Protein AF-A0A8S2W0I1-F1 (afdb_monomer_lite)

Structure (mmCIF, N/CA/C/O backbone):
data_AF-A0A8S2W0I1-F1
#
_entry.id   AF-A0A8S2W0I1-F1
#
loop_
_atom_site.group_PDB
_atom_site.id
_atom_site.type_symbol
_atom_site.label_atom_id
_atom_site.label_alt_id
_atom_site.label_comp_id
_atom_site.label_asym_id
_atom_site.label_entity_id
_atom_site.label_seq_id
_atom_site.pdbx_PDB_ins_code
_atom_site.Cartn_x
_atom_site.Cartn_y
_atom_site.Cartn_z
_atom_site.occupancy
_atom_site.B_iso_or_equiv
_atom_site.auth_seq_id
_atom_si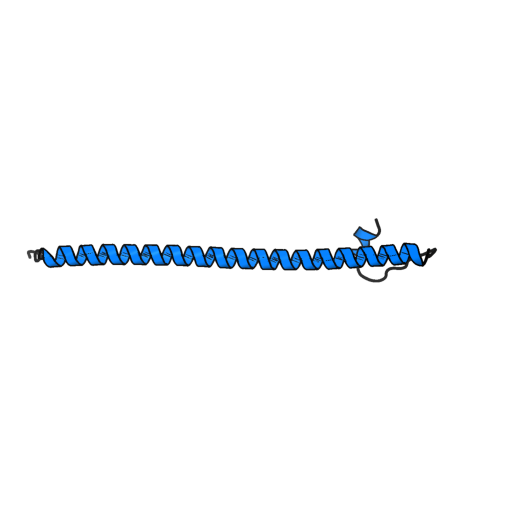te.auth_comp_id
_atom_site.auth_asym_id
_atom_site.auth_atom_id
_atom_site.pdbx_PDB_model_num
ATOM 1 N N . MET A 1 1 ? -14.596 4.103 57.685 1.00 47.94 1 MET A N 1
ATOM 2 C CA . MET A 1 1 ? -15.498 4.418 56.555 1.00 47.94 1 MET A CA 1
ATOM 3 C C . MET A 1 1 ? -15.603 3.175 55.683 1.00 47.94 1 MET A C 1
ATOM 5 O O . MET A 1 1 ? -14.563 2.660 55.299 1.00 47.94 1 MET A O 1
ATOM 9 N N . LYS A 1 2 ? -16.808 2.634 55.456 1.00 52.31 2 LYS A N 1
ATOM 10 C CA . LYS A 1 2 ? -17.026 1.504 54.533 1.00 52.31 2 LYS A CA 1
ATOM 11 C C . LYS A 1 2 ? -17.288 2.067 53.134 1.00 52.31 2 LYS A C 1
ATOM 13 O O . LYS A 1 2 ? -18.132 2.948 53.001 1.00 52.31 2 LYS A O 1
ATOM 18 N N . LEU A 1 3 ? -16.547 1.594 52.132 1.00 59.22 3 LEU A N 1
ATOM 19 C CA . LEU A 1 3 ? -16.810 1.904 50.724 1.00 59.22 3 LEU A CA 1
ATOM 20 C C . LEU A 1 3 ? -18.177 1.324 50.316 1.00 59.22 3 LEU A C 1
ATOM 22 O O . LEU A 1 3 ? -18.502 0.220 50.759 1.00 59.22 3 LEU A O 1
ATOM 26 N N . PRO A 1 4 ? -18.975 2.039 49.504 1.00 68.31 4 PRO A N 1
ATOM 27 C CA . PRO A 1 4 ? -20.238 1.513 49.006 1.00 68.31 4 PRO A CA 1
ATOM 28 C C . PRO A 1 4 ? -19.981 0.309 48.091 1.00 68.31 4 PRO A C 1
ATOM 30 O O . PRO A 1 4 ? -19.134 0.356 47.198 1.00 68.31 4 PRO A O 1
ATOM 33 N N . GLU A 1 5 ? -20.708 -0.784 48.322 1.00 71.75 5 GLU A N 1
ATOM 34 C CA . GLU A 1 5 ? -20.687 -1.946 47.437 1.00 71.75 5 GLU A CA 1
ATOM 35 C C . GLU A 1 5 ? -21.383 -1.587 46.1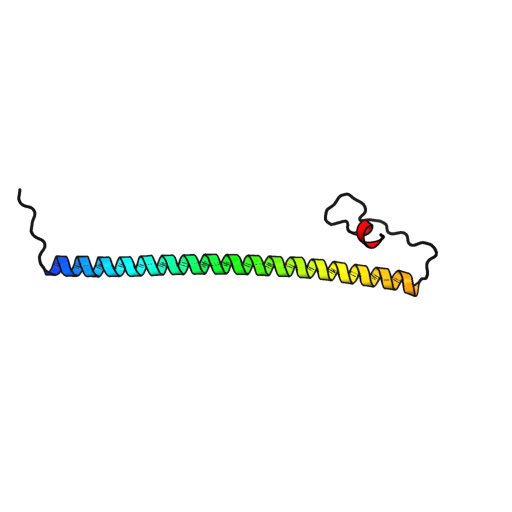20 1.00 71.75 5 GLU A C 1
ATOM 37 O O . GLU A 1 5 ? -22.570 -1.268 46.099 1.00 71.75 5 GLU A O 1
ATOM 42 N N . LEU A 1 6 ? -20.630 -1.634 45.015 1.00 69.38 6 LEU A N 1
ATOM 43 C CA . LEU A 1 6 ? -21.169 -1.477 43.662 1.00 69.38 6 LEU A CA 1
ATOM 44 C C . LEU A 1 6 ? -22.299 -2.479 43.437 1.00 69.38 6 LEU A C 1
ATOM 46 O O . LEU A 1 6 ? -22.091 -3.692 43.600 1.00 69.38 6 LEU A O 1
ATOM 50 N N . THR A 1 7 ? -23.464 -1.972 43.030 1.00 82.25 7 THR A N 1
ATOM 51 C CA . THR A 1 7 ? -24.614 -2.822 42.734 1.00 82.25 7 THR A CA 1
ATOM 52 C C . THR A 1 7 ? -24.282 -3.752 41.566 1.00 82.25 7 THR A C 1
ATOM 54 O O . THR A 1 7 ? -23.439 -3.455 40.717 1.00 82.25 7 THR A O 1
ATOM 57 N N . GLN A 1 8 ? -24.934 -4.914 41.502 1.00 79.69 8 GLN A N 1
ATOM 58 C CA . GLN A 1 8 ? -24.687 -5.904 40.446 1.00 79.69 8 GLN A CA 1
ATOM 59 C C . GLN A 1 8 ? -24.831 -5.309 39.031 1.00 79.69 8 GLN A C 1
ATOM 61 O O . GLN A 1 8 ? -24.098 -5.702 38.125 1.00 79.69 8 GLN A O 1
ATOM 66 N N . LYS A 1 9 ? -25.720 -4.322 38.850 1.00 79.38 9 LYS A N 1
ATOM 67 C CA . LYS A 1 9 ? -25.892 -3.592 37.585 1.00 79.38 9 LYS A CA 1
ATOM 68 C C . LYS A 1 9 ? -24.677 -2.735 37.231 1.00 79.38 9 LYS A C 1
ATOM 70 O O . LYS A 1 9 ? -24.241 -2.780 36.085 1.00 79.38 9 LYS A O 1
ATOM 75 N N . ASP A 1 10 ? -24.094 -2.034 38.201 1.00 81.00 10 ASP A N 1
ATOM 76 C CA . ASP A 1 10 ? -22.902 -1.206 37.975 1.00 81.00 10 ASP A CA 1
ATOM 77 C C . ASP A 1 10 ? -21.692 -2.060 37.576 1.00 81.00 10 ASP A C 1
ATOM 79 O O . ASP A 1 10 ? -20.894 -1.665 36.726 1.00 81.00 10 ASP A O 1
ATOM 83 N N . ARG A 1 11 ? -21.584 -3.274 38.135 1.00 80.88 11 ARG A N 1
ATOM 84 C CA . ARG A 1 11 ? -20.534 -4.236 37.760 1.00 80.88 11 ARG A CA 1
ATOM 85 C C . ARG A 1 11 ? -20.687 -4.722 36.321 1.00 80.88 11 ARG A C 1
ATOM 87 O O . ARG A 1 11 ? -19.701 -4.753 35.593 1.00 80.88 11 ARG A O 1
ATOM 94 N N . ILE A 1 12 ? -21.906 -5.072 35.905 1.00 86.56 12 ILE A N 1
ATOM 95 C CA . ILE A 1 12 ? -22.185 -5.521 34.531 1.00 86.56 12 ILE A CA 1
ATOM 96 C C . ILE A 1 12 ? -21.919 -4.388 33.539 1.00 86.56 12 ILE A C 1
ATOM 98 O O . ILE A 1 12 ? -21.250 -4.608 32.532 1.00 86.56 12 ILE A O 1
ATOM 102 N N . PHE A 1 13 ? -22.383 -3.175 33.849 1.00 88.88 13 PHE A N 1
ATOM 103 C CA . PHE A 1 13 ? -22.153 -2.008 33.004 1.00 88.88 13 PHE A CA 1
ATOM 104 C C . PHE A 1 13 ? -20.656 -1.709 32.863 1.00 88.88 13 PHE A C 1
ATOM 106 O O . PHE A 1 13 ? -20.153 -1.599 31.751 1.00 88.88 13 PHE A O 1
ATOM 113 N N . SER A 1 14 ? -19.911 -1.676 33.973 1.00 85.44 14 SER A N 1
ATOM 11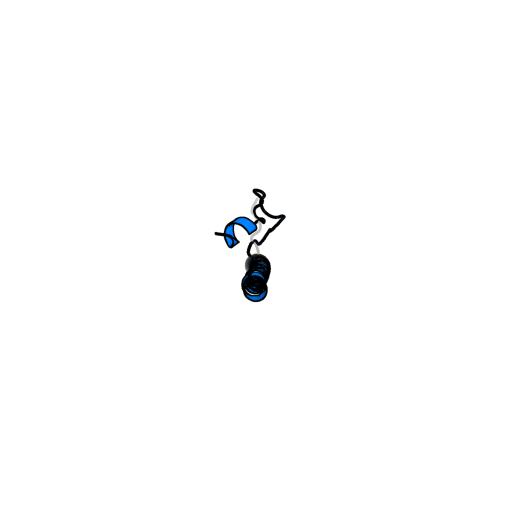4 C CA . SER A 1 14 ? -18.457 -1.477 33.949 1.00 85.44 14 SER A CA 1
ATOM 115 C C . SER A 1 14 ? -17.732 -2.543 33.117 1.00 85.44 14 SER A C 1
ATOM 117 O O . SER A 1 14 ? -16.823 -2.213 32.353 1.00 85.44 14 SER A O 1
ATOM 119 N N . GLN A 1 15 ? -18.159 -3.804 33.213 1.00 87.31 15 GLN A N 1
ATOM 120 C CA . GLN A 1 15 ? -17.573 -4.902 32.450 1.00 87.31 15 GLN A CA 1
ATOM 121 C C . GLN A 1 15 ? -17.865 -4.771 30.947 1.00 87.31 15 GLN A C 1
ATOM 123 O O . GLN A 1 15 ? -16.951 -4.911 30.136 1.00 87.31 15 GLN A O 1
ATOM 128 N N . GLN A 1 16 ? -19.103 -4.436 30.570 1.00 88.88 16 GLN A N 1
ATOM 129 C CA . GLN A 1 16 ? -19.486 -4.203 29.174 1.00 88.88 16 GLN A CA 1
ATOM 130 C C . GLN A 1 16 ? -18.695 -3.042 28.563 1.00 88.88 16 GLN A C 1
ATOM 132 O O . GLN A 1 16 ? -18.050 -3.224 27.530 1.00 88.88 16 GLN A O 1
ATOM 137 N N . THR A 1 17 ? -18.638 -1.896 29.241 1.00 88.88 17 THR A N 1
ATOM 138 C CA . THR A 1 17 ? -17.894 -0.722 28.763 1.00 88.88 17 THR A CA 1
ATOM 139 C C . THR A 1 17 ? -16.396 -1.010 28.644 1.00 88.88 17 THR A C 1
ATOM 141 O O . THR A 1 17 ? -15.763 -0.595 27.674 1.00 88.88 17 THR A O 1
ATOM 144 N N . GLY A 1 18 ? -15.825 -1.784 29.574 1.00 92.44 18 GLY A N 1
ATOM 145 C CA . GLY A 1 18 ? -14.433 -2.234 29.490 1.00 92.44 18 GLY A CA 1
ATOM 146 C C . GLY A 1 18 ? -14.167 -3.096 28.254 1.00 92.44 18 GLY A C 1
ATOM 147 O O . GLY A 1 18 ? -13.197 -2.861 27.533 1.00 92.44 18 GLY A O 1
ATOM 148 N N . THR A 1 19 ? -15.055 -4.050 27.956 1.00 92.06 19 THR A N 1
ATOM 149 C CA . THR A 1 19 ? -14.924 -4.893 26.753 1.00 92.06 19 THR A CA 1
ATOM 150 C C . THR A 1 19 ? -15.108 -4.108 25.454 1.00 92.06 19 THR A C 1
ATOM 152 O O . THR A 1 19 ? -14.448 -4.396 24.458 1.00 92.06 19 THR A O 1
ATOM 155 N N . GLU A 1 20 ? -15.986 -3.106 25.439 1.00 94.38 20 GLU A N 1
ATOM 156 C CA . GLU A 1 20 ? -16.211 -2.248 24.275 1.00 94.38 20 GLU A CA 1
ATOM 157 C C . GLU A 1 20 ? -15.014 -1.336 24.002 1.00 94.38 20 GLU A C 1
ATOM 159 O O . GLU A 1 20 ? -14.544 -1.268 22.868 1.00 94.38 20 GLU A O 1
ATOM 164 N N . LEU A 1 21 ? -14.437 -0.740 25.049 1.00 95.12 21 LEU A N 1
ATOM 165 C CA . LEU A 1 21 ? -13.213 0.050 24.937 1.00 95.12 21 LEU A CA 1
ATOM 166 C C . LEU A 1 21 ? -12.039 -0.799 24.433 1.00 95.12 21 LEU A C 1
ATOM 168 O O . LEU A 1 21 ? -11.263 -0.357 23.590 1.00 95.12 21 LEU A O 1
ATOM 172 N N . GLN A 1 22 ? -11.923 -2.042 24.906 1.00 95.44 22 GLN A N 1
ATOM 173 C CA . GLN A 1 22 ? -10.870 -2.953 24.463 1.00 95.44 22 GLN A CA 1
ATOM 174 C C . GLN A 1 22 ? -11.032 -3.342 22.985 1.00 95.44 22 GLN A C 1
ATOM 176 O O . GLN A 1 22 ? -10.044 -3.377 22.251 1.00 95.44 22 GLN A O 1
ATOM 181 N N . ARG A 1 23 ? -12.273 -3.573 22.529 1.00 96.25 23 ARG A N 1
ATOM 182 C CA . ARG A 1 23 ? -12.587 -3.789 21.105 1.00 96.25 23 ARG A CA 1
ATOM 183 C C . ARG A 1 23 ? -12.241 -2.563 20.263 1.00 96.25 23 ARG A C 1
ATOM 185 O O . ARG A 1 23 ? -11.605 -2.713 19.225 1.00 96.25 23 ARG A O 1
ATOM 192 N N . HIS A 1 24 ? -12.597 -1.368 20.729 1.00 96.50 24 HIS A N 1
ATOM 193 C CA . HIS A 1 24 ? -12.280 -0.121 20.038 1.00 96.50 24 HIS A CA 1
ATOM 194 C C . HIS A 1 24 ? -10.766 0.097 19.919 1.00 96.50 24 HIS A C 1
ATOM 196 O O . HIS A 1 24 ? -10.266 0.340 18.828 1.00 96.50 24 HIS A O 1
ATOM 202 N N . ASN A 1 25 ? -10.016 -0.068 21.012 1.00 96.50 25 ASN A N 1
ATOM 203 C CA . ASN A 1 25 ? -8.558 0.087 21.000 1.00 96.50 25 ASN A CA 1
ATOM 204 C C . ASN A 1 25 ? -7.878 -0.911 20.061 1.00 96.50 25 ASN A C 1
ATOM 206 O O . ASN A 1 25 ? -6.917 -0.564 19.377 1.00 96.50 25 ASN A O 1
ATOM 210 N N . ARG A 1 26 ? -8.386 -2.146 20.002 1.00 96.69 26 ARG A N 1
ATOM 211 C CA . ARG A 1 26 ? -7.898 -3.142 19.050 1.00 96.69 26 ARG A CA 1
ATOM 212 C C . ARG A 1 26 ? -8.175 -2.715 17.609 1.00 96.69 26 ARG A C 1
ATOM 214 O O . ARG A 1 26 ? -7.257 -2.737 16.800 1.00 96.69 26 ARG A O 1
ATOM 221 N N . SER A 1 27 ? -9.400 -2.281 17.319 1.00 96.88 27 SER A N 1
ATOM 222 C CA . SER A 1 27 ? -9.774 -1.783 15.993 1.00 96.88 27 SER A CA 1
ATOM 223 C C . SER A 1 27 ? -8.926 -0.581 15.568 1.00 96.88 27 SER A C 1
ATOM 225 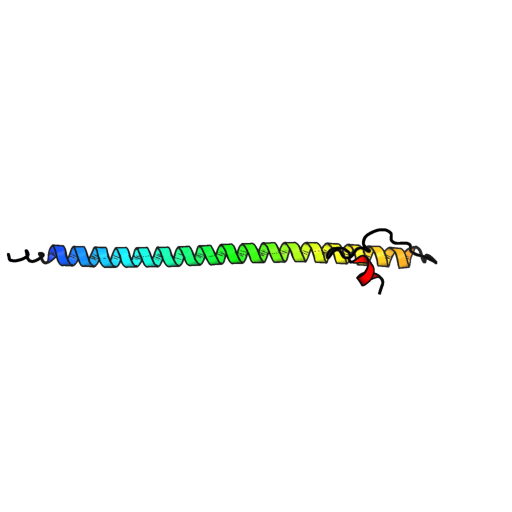O O . SER A 1 27 ? -8.527 -0.500 14.412 1.00 96.88 27 SER A O 1
ATOM 227 N N . ASP A 1 28 ? -8.629 0.339 16.487 1.00 97.81 28 ASP A N 1
ATOM 228 C CA . ASP A 1 28 ? -7.789 1.510 16.216 1.00 97.81 28 ASP A CA 1
ATOM 229 C C . ASP A 1 28 ? -6.331 1.111 15.938 1.00 97.81 28 ASP A C 1
ATOM 231 O O . ASP A 1 28 ? -5.699 1.627 15.018 1.00 97.81 28 ASP A O 1
ATOM 235 N N . SER A 1 29 ? -5.802 0.135 16.684 1.00 97.75 29 SER A N 1
ATOM 236 C CA . SER A 1 29 ? -4.467 -0.416 16.436 1.00 97.75 29 SER A CA 1
ATOM 237 C C . SER A 1 29 ? -4.375 -1.121 15.081 1.00 97.75 29 SER A C 1
ATOM 239 O O . SER A 1 29 ? -3.387 -0.947 14.372 1.00 97.75 29 SER A O 1
ATOM 241 N N . GLU A 1 30 ? -5.390 -1.907 14.717 1.00 97.38 30 GLU A N 1
ATOM 242 C CA . GLU A 1 30 ? -5.458 -2.595 13.423 1.00 97.38 30 GLU A CA 1
ATOM 243 C C . GLU A 1 30 ? -5.542 -1.580 12.270 1.00 97.38 30 GLU A C 1
ATOM 245 O O . GLU A 1 30 ? -4.823 -1.711 11.278 1.00 97.38 30 GLU A O 1
ATOM 250 N N . LEU A 1 31 ? -6.336 -0.515 12.424 1.00 97.75 31 LEU A N 1
ATOM 251 C CA . LEU A 1 31 ? -6.446 0.553 11.429 1.00 97.75 31 LEU A CA 1
ATOM 252 C C . LEU A 1 31 ? -5.125 1.314 11.243 1.00 97.75 31 LEU A C 1
ATOM 254 O O . LEU A 1 31 ? -4.716 1.577 10.112 1.00 97.75 31 LEU A O 1
ATOM 258 N N . LYS A 1 32 ? -4.427 1.639 12.338 1.00 97.56 32 LYS A N 1
ATOM 259 C CA . LYS A 1 32 ? -3.098 2.273 12.284 1.00 97.56 32 LYS A CA 1
ATOM 260 C C . LYS A 1 32 ? -2.090 1.400 11.548 1.00 97.56 32 LYS A C 1
ATOM 262 O O . LYS A 1 32 ? -1.392 1.891 10.666 1.00 97.56 32 LYS A O 1
ATOM 267 N N . GLN A 1 33 ? -2.073 0.104 11.847 1.00 97.69 33 GLN A N 1
ATOM 268 C CA . GLN A 1 33 ? -1.198 -0.841 11.162 1.00 97.69 33 GLN A CA 1
ATOM 269 C C . GLN A 1 33 ? -1.502 -0.907 9.657 1.00 97.69 33 GLN A C 1
ATOM 271 O O . GLN A 1 33 ? -0.585 -0.886 8.838 1.00 97.69 33 GLN A O 1
ATOM 276 N N . GLN A 1 34 ? -2.781 -0.943 9.271 1.00 97.19 34 GLN A N 1
ATOM 277 C CA . GLN A 1 34 ? -3.172 -0.900 7.858 1.00 97.19 34 GLN A CA 1
ATOM 278 C C . GLN A 1 34 ? -2.714 0.391 7.171 1.00 97.19 34 GLN A C 1
ATOM 280 O O . GLN A 1 34 ? -2.242 0.348 6.034 1.00 97.19 34 GLN A O 1
ATOM 285 N N . HIS A 1 35 ? -2.813 1.529 7.859 1.00 97.62 35 HIS A N 1
ATOM 286 C CA . HIS A 1 35 ? -2.350 2.810 7.338 1.00 97.62 35 HIS A CA 1
ATOM 287 C C . HIS A 1 35 ? -0.831 2.825 7.099 1.00 97.62 35 HIS A C 1
ATOM 289 O O . HIS A 1 35 ? -0.381 3.253 6.037 1.00 97.62 35 HIS A O 1
ATOM 295 N N . GLU A 1 36 ? -0.039 2.299 8.036 1.00 96.56 36 GLU A N 1
ATOM 296 C CA . GLU A 1 36 ? 1.419 2.178 7.888 1.00 96.56 36 GLU A CA 1
ATOM 297 C C . GLU A 1 36 ? 1.816 1.271 6.712 1.00 96.56 36 GLU A C 1
ATOM 299 O O . GLU A 1 36 ? 2.714 1.609 5.933 1.00 96.56 36 GLU A O 1
ATOM 304 N N . ILE A 1 37 ? 1.121 0.141 6.538 1.00 97.62 37 ILE A N 1
ATOM 305 C CA . ILE A 1 37 ? 1.340 -0.776 5.408 1.00 97.62 37 ILE A CA 1
ATOM 306 C C . ILE A 1 37 ? 1.040 -0.083 4.074 1.00 97.62 37 ILE A C 1
ATOM 308 O O . ILE A 1 37 ? 1.815 -0.214 3.122 1.00 97.62 37 ILE A O 1
ATOM 312 N N . LEU A 1 38 ? -0.060 0.669 3.996 1.00 97.81 38 LEU A N 1
ATOM 313 C CA . LEU A 1 38 ? -0.435 1.402 2.790 1.00 97.81 38 LEU A CA 1
ATOM 314 C C . LEU A 1 38 ? 0.623 2.447 2.418 1.00 97.81 38 LEU A C 1
ATOM 316 O O . LEU A 1 38 ? 1.054 2.493 1.268 1.00 97.81 38 LEU A O 1
ATOM 320 N N . LEU A 1 39 ? 1.079 3.246 3.389 1.00 97.50 39 LEU A N 1
ATOM 321 C CA . LEU A 1 39 ? 2.136 4.237 3.165 1.00 97.50 39 LEU A CA 1
ATOM 322 C C . LEU A 1 39 ? 3.435 3.583 2.683 1.00 97.50 39 LEU A C 1
ATOM 324 O O . LEU A 1 39 ? 4.061 4.072 1.745 1.00 97.50 39 LEU A O 1
ATOM 328 N N . SER A 1 40 ? 3.814 2.455 3.287 1.00 95.19 40 SER A N 1
ATOM 329 C CA . SER A 1 40 ? 5.014 1.706 2.896 1.00 95.19 40 SER A CA 1
ATOM 330 C C . SER A 1 40 ? 4.909 1.177 1.464 1.00 95.19 40 SER A C 1
ATOM 332 O O . SER A 1 40 ? 5.869 1.248 0.701 1.00 95.19 40 SER A O 1
ATOM 334 N N . THR A 1 41 ? 3.728 0.689 1.081 1.00 95.75 41 THR A N 1
ATOM 335 C CA . THR A 1 41 ? 3.460 0.176 -0.269 1.00 95.75 41 THR A CA 1
ATOM 336 C C . THR A 1 41 ? 3.525 1.296 -1.302 1.00 95.75 41 THR A C 1
ATOM 338 O O . THR A 1 41 ? 4.205 1.152 -2.313 1.00 95.75 41 THR A O 1
ATOM 341 N N . LEU A 1 42 ? 2.901 2.444 -1.020 1.00 95.12 42 LEU A N 1
ATOM 342 C CA . LEU A 1 42 ? 2.932 3.606 -1.909 1.00 95.12 42 LEU A CA 1
ATOM 343 C C . LEU A 1 42 ? 4.363 4.128 -2.122 1.00 95.12 42 LEU A C 1
ATOM 345 O O . LEU A 1 42 ? 4.737 4.495 -3.235 1.00 95.12 42 LEU A O 1
ATOM 349 N N . LEU A 1 43 ? 5.180 4.140 -1.062 1.00 94.62 43 LEU A N 1
ATOM 350 C CA . LEU A 1 43 ? 6.592 4.518 -1.153 1.00 94.62 43 LEU A CA 1
ATOM 351 C C . LEU A 1 43 ? 7.386 3.545 -2.031 1.00 94.62 43 LEU A C 1
ATOM 353 O O . LEU A 1 43 ? 8.178 3.987 -2.864 1.00 94.62 43 LEU A O 1
ATOM 357 N N . LEU A 1 44 ? 7.160 2.239 -1.879 1.00 93.75 44 LEU A N 1
ATOM 358 C CA . LEU A 1 44 ? 7.799 1.223 -2.718 1.00 93.75 44 LEU A CA 1
ATOM 359 C C . LEU A 1 44 ? 7.383 1.359 -4.187 1.00 93.75 44 LEU A C 1
ATOM 361 O O . LEU A 1 44 ? 8.244 1.319 -5.063 1.00 93.75 44 LEU A O 1
ATOM 365 N N . GLU A 1 45 ? 6.098 1.579 -4.472 1.00 90.12 45 GLU A N 1
ATOM 366 C CA . GLU A 1 45 ? 5.617 1.823 -5.837 1.00 90.12 45 GLU A CA 1
ATOM 367 C C . GLU A 1 45 ? 6.262 3.072 -6.446 1.00 90.12 45 GLU A C 1
ATOM 369 O O . GLU A 1 45 ? 6.761 3.026 -7.569 1.00 90.12 45 GLU A O 1
ATOM 374 N N . GLN A 1 46 ? 6.342 4.174 -5.697 1.00 88.44 46 GLN A N 1
ATOM 375 C CA . GLN A 1 46 ? 7.003 5.388 -6.174 1.00 88.44 46 GLN A CA 1
ATOM 376 C C . GLN A 1 46 ? 8.490 5.149 -6.486 1.00 88.44 46 GLN A C 1
ATOM 378 O O . GLN A 1 46 ? 8.983 5.618 -7.515 1.00 88.44 46 GLN A O 1
ATOM 383 N N . GLN A 1 47 ? 9.198 4.403 -5.635 1.00 84.44 47 GLN A N 1
ATOM 384 C CA . GLN A 1 47 ? 10.600 4.050 -5.868 1.00 84.44 47 GLN A CA 1
ATOM 385 C C . GLN A 1 47 ? 10.769 3.182 -7.116 1.00 84.44 47 GLN A C 1
ATOM 387 O O . GLN A 1 47 ? 11.627 3.480 -7.944 1.00 84.44 47 GLN A O 1
ATOM 392 N N . LEU A 1 48 ? 9.926 2.160 -7.291 1.00 81.00 48 LEU A N 1
ATOM 393 C CA . LEU A 1 48 ? 9.947 1.291 -8.471 1.00 81.00 48 LEU A CA 1
ATOM 394 C C . LEU A 1 48 ? 9.644 2.057 -9.762 1.00 81.00 48 LEU A C 1
ATOM 396 O O . LEU A 1 48 ? 10.264 1.810 -10.794 1.00 81.00 48 LEU A O 1
ATOM 400 N N . HIS A 1 49 ? 8.713 3.008 -9.719 1.00 77.00 49 HIS A N 1
ATOM 401 C CA . HIS A 1 49 ? 8.423 3.855 -10.871 1.00 77.00 49 HIS A CA 1
ATOM 402 C C . HIS A 1 49 ? 9.603 4.776 -11.203 1.00 77.00 49 HIS A C 1
ATOM 404 O O . HIS A 1 49 ? 9.942 4.916 -12.376 1.00 77.00 49 HIS A O 1
ATOM 410 N N . SER A 1 50 ? 10.268 5.354 -10.196 1.00 73.06 50 SER A N 1
ATOM 411 C CA . SER A 1 50 ? 11.460 6.183 -10.411 1.00 73.06 50 SER A CA 1
ATOM 412 C C . SER A 1 50 ? 12.594 5.380 -11.053 1.00 73.06 50 SER A C 1
ATOM 414 O O . SER A 1 50 ? 13.130 5.792 -12.082 1.00 73.06 50 SER A O 1
ATOM 416 N N . THR A 1 51 ? 12.915 4.200 -10.514 1.00 71.12 51 THR A N 1
ATOM 417 C CA . THR A 1 51 ? 13.981 3.348 -11.065 1.00 71.12 51 THR A CA 1
ATOM 418 C C . THR A 1 51 ? 13.636 2.834 -12.459 1.00 71.12 51 THR A C 1
ATOM 420 O O . THR A 1 51 ? 14.496 2.818 -13.336 1.00 71.12 51 THR A O 1
ATOM 423 N N . SER A 1 52 ? 12.368 2.497 -12.711 1.00 70.75 52 SER A N 1
ATOM 424 C CA . SER A 1 52 ? 11.896 2.109 -14.042 1.00 70.75 52 SER A CA 1
ATOM 425 C C . SER A 1 52 ? 12.057 3.240 -15.063 1.00 70.75 52 SER A C 1
ATOM 427 O O . SER A 1 52 ? 12.505 2.992 -16.185 1.00 70.75 52 SER A O 1
ATOM 429 N N . THR A 1 53 ? 11.755 4.489 -14.687 1.00 65.19 53 THR A N 1
ATOM 430 C CA . THR A 1 53 ? 11.961 5.637 -15.584 1.00 65.19 53 THR A CA 1
ATOM 431 C C . THR A 1 53 ? 13.435 5.916 -15.868 1.00 65.19 53 THR A C 1
ATOM 433 O O . THR A 1 53 ? 13.769 6.295 -16.993 1.00 65.19 53 THR A O 1
ATOM 436 N N . ASP A 1 54 ? 14.320 5.688 -14.899 1.00 69.69 54 ASP A N 1
ATOM 437 C CA . ASP A 1 54 ? 15.760 5.881 -15.076 1.00 69.69 54 ASP A CA 1
ATOM 438 C C . ASP A 1 54 ? 16.385 4.766 -15.926 1.00 69.69 54 ASP A C 1
ATOM 440 O O . ASP A 1 54 ? 17.156 5.052 -16.846 1.00 69.69 54 ASP A O 1
ATOM 444 N N . GLU A 1 55 ? 15.977 3.507 -15.727 1.00 68.44 55 GLU A N 1
ATOM 445 C CA . GLU A 1 55 ? 16.365 2.407 -16.616 1.00 68.44 55 GLU A CA 1
ATOM 446 C C . GLU A 1 55 ? 15.876 2.626 -18.050 1.00 68.44 55 GLU A C 1
ATOM 448 O O . GLU A 1 55 ? 16.610 2.364 -19.004 1.00 68.44 55 GLU A O 1
ATOM 453 N N . HIS A 1 56 ? 14.64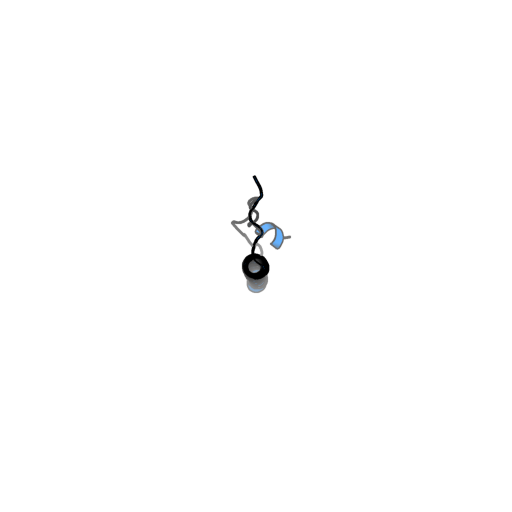8 3.117 -18.228 1.00 66.69 56 HIS A N 1
ATOM 454 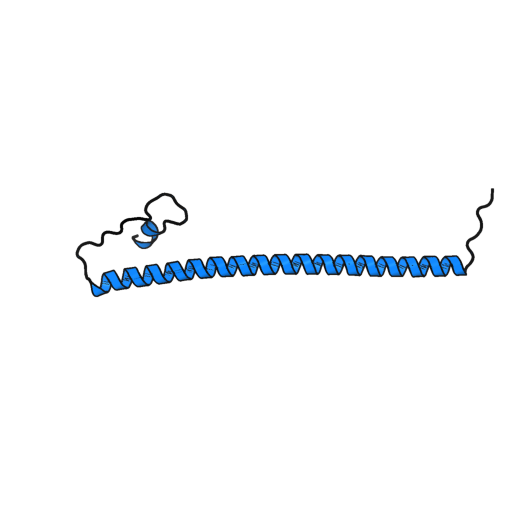C CA . HIS A 1 56 ? 14.113 3.382 -19.559 1.00 66.69 56 HIS A CA 1
ATOM 455 C C . HIS A 1 56 ? 14.916 4.469 -20.285 1.00 66.69 56 HIS A C 1
ATOM 457 O O . HIS A 1 56 ? 15.295 4.278 -21.440 1.00 66.69 56 HIS A O 1
ATOM 463 N N . LYS A 1 57 ? 15.253 5.572 -19.602 1.00 68.94 57 LYS A N 1
ATOM 464 C CA . LYS A 1 57 ? 16.127 6.620 -20.159 1.00 68.94 57 LYS A CA 1
ATOM 465 C C . LYS A 1 57 ? 17.504 6.076 -20.534 1.00 68.94 57 LYS A C 1
ATOM 467 O O . LYS A 1 57 ? 18.010 6.408 -21.604 1.00 68.94 57 LYS A O 1
ATOM 472 N N . ARG A 1 58 ? 18.092 5.220 -19.690 1.00 71.44 58 ARG A N 1
ATOM 473 C CA . ARG A 1 58 ? 19.382 4.579 -19.974 1.00 71.44 58 ARG A CA 1
ATOM 474 C C . ARG A 1 58 ? 19.321 3.737 -21.251 1.00 71.44 58 ARG A C 1
ATOM 476 O O . ARG A 1 58 ? 20.151 3.931 -22.133 1.00 71.44 58 ARG A O 1
ATOM 483 N N . ARG A 1 59 ? 18.301 2.883 -21.394 1.00 72.00 59 ARG A N 1
ATOM 484 C CA . ARG A 1 59 ? 18.120 2.036 -22.590 1.00 72.00 59 ARG A CA 1
ATOM 485 C C . ARG A 1 59 ? 17.932 2.858 -23.866 1.00 72.00 59 ARG A C 1
ATOM 487 O O . ARG A 1 59 ? 18.515 2.524 -24.890 1.00 72.00 59 ARG A O 1
ATOM 494 N N . VAL A 1 60 ? 17.165 3.950 -23.806 1.00 72.25 60 VAL A N 1
ATOM 495 C CA . VAL A 1 60 ? 16.975 4.855 -24.955 1.00 72.25 60 VAL A CA 1
ATOM 496 C C . VAL A 1 60 ? 18.292 5.532 -25.358 1.00 72.25 60 VAL A C 1
ATOM 498 O O . VAL A 1 60 ? 18.588 5.632 -26.550 1.00 72.25 60 VAL A O 1
ATOM 501 N N . ASN A 1 61 ? 19.110 5.960 -24.391 1.00 70.56 61 ASN A N 1
ATOM 502 C CA . ASN A 1 61 ? 20.428 6.535 -24.672 1.00 70.56 61 ASN A CA 1
ATOM 503 C C . ASN A 1 61 ? 21.389 5.506 -25.293 1.00 70.56 61 ASN A C 1
ATOM 505 O O . ASN A 1 61 ? 22.047 5.822 -26.282 1.00 70.56 61 ASN A O 1
ATOM 509 N N . GLU A 1 62 ? 21.442 4.282 -24.758 1.00 74.06 62 GLU A N 1
ATOM 510 C CA . GLU A 1 62 ? 22.267 3.188 -25.296 1.00 74.06 62 GLU A CA 1
ATOM 511 C C . GLU A 1 62 ? 21.862 2.834 -26.738 1.00 74.06 62 GLU A C 1
ATOM 513 O O . GLU A 1 62 ? 22.715 2.768 -27.622 1.00 74.06 62 GLU A O 1
ATOM 518 N N . GLU A 1 63 ? 20.561 2.700 -27.017 1.00 76.06 63 GLU A N 1
ATOM 519 C CA . GLU A 1 63 ? 20.058 2.429 -28.371 1.00 76.06 63 GLU A CA 1
ATOM 520 C C . GLU A 1 63 ? 20.395 3.569 -29.349 1.00 76.06 63 GLU A C 1
ATOM 522 O O . GLU A 1 63 ? 20.754 3.323 -30.502 1.00 76.06 63 GLU A O 1
ATOM 527 N N . THR A 1 64 ? 20.316 4.821 -28.890 1.00 74.12 64 THR A N 1
ATOM 528 C CA . THR A 1 64 ? 20.649 5.997 -29.709 1.00 74.12 64 THR A CA 1
ATOM 529 C C . THR A 1 64 ? 22.139 6.037 -30.056 1.00 74.12 64 THR A C 1
ATOM 531 O O . THR A 1 64 ? 22.494 6.316 -31.201 1.00 74.12 64 THR A O 1
ATOM 534 N N . LEU A 1 65 ? 23.017 5.723 -29.097 1.00 72.19 65 LEU A N 1
ATOM 535 C CA . LEU A 1 65 ? 24.462 5.659 -29.328 1.00 72.19 65 LEU A CA 1
ATOM 536 C C . LEU A 1 65 ? 24.839 4.521 -30.282 1.00 72.19 65 LEU A C 1
ATOM 538 O O . LEU A 1 65 ? 25.628 4.740 -31.199 1.00 72.19 65 LEU A O 1
ATOM 542 N N . LEU A 1 66 ? 24.239 3.338 -30.123 1.00 76.00 66 LEU A N 1
ATOM 543 C CA . LEU A 1 66 ? 24.471 2.206 -31.025 1.00 76.00 66 LEU A CA 1
ATOM 544 C C . LEU A 1 66 ? 24.034 2.522 -32.463 1.00 76.00 66 LEU A C 1
ATOM 546 O O . LEU A 1 66 ? 24.803 2.294 -33.395 1.00 76.00 66 LEU A O 1
ATOM 550 N N . LYS A 1 67 ? 22.858 3.138 -32.651 1.00 73.56 67 LYS A N 1
ATOM 551 C CA . LYS A 1 67 ? 22.398 3.581 -33.981 1.00 73.56 67 LYS A CA 1
ATOM 552 C C . LYS A 1 67 ? 23.349 4.591 -34.622 1.00 73.56 67 LYS A C 1
ATOM 554 O O . LYS A 1 67 ? 23.643 4.476 -35.807 1.00 73.56 67 LYS A O 1
ATOM 559 N N . LEU A 1 68 ? 23.870 5.551 -33.854 1.00 67.50 68 LEU A N 1
ATOM 560 C CA . LEU A 1 68 ? 24.861 6.513 -34.351 1.00 67.50 68 LEU A CA 1
ATOM 561 C C . LEU A 1 68 ? 26.166 5.828 -34.793 1.00 67.50 68 LEU A C 1
ATOM 563 O O . LEU A 1 68 ? 26.734 6.208 -35.820 1.00 67.50 68 LEU A O 1
ATOM 567 N N . CYS A 1 69 ? 26.632 4.817 -34.054 1.00 65.31 69 CYS A N 1
ATOM 568 C CA . CYS A 1 69 ? 27.800 4.017 -34.431 1.00 65.31 69 CYS A CA 1
ATOM 569 C C . CYS A 1 69 ? 27.574 3.241 -35.740 1.00 65.31 69 CYS A C 1
ATOM 571 O O . CYS A 1 69 ? 28.447 3.254 -36.614 1.00 65.31 69 CYS A O 1
ATOM 573 N N . ASP A 1 70 ? 26.404 2.615 -35.890 1.00 66.62 70 ASP A N 1
ATOM 574 C CA . ASP A 1 70 ? 26.071 1.770 -37.042 1.00 66.62 70 ASP A CA 1
ATOM 575 C C . ASP A 1 70 ? 25.779 2.581 -38.316 1.00 66.62 70 ASP A C 1
ATOM 577 O O . ASP A 1 70 ? 26.247 2.223 -39.400 1.00 66.62 70 ASP A O 1
ATOM 581 N N . GLU A 1 71 ? 25.042 3.693 -38.212 1.00 60.03 71 GLU A N 1
ATOM 582 C CA . GLU A 1 71 ? 24.617 4.484 -39.376 1.00 60.03 71 GLU A CA 1
ATOM 583 C C . GLU A 1 71 ? 25.724 5.387 -39.928 1.00 60.03 71 GLU A C 1
ATOM 585 O O . GLU A 1 71 ? 25.811 5.595 -41.140 1.00 60.03 71 GLU A O 1
ATOM 590 N N . ILE A 1 72 ? 26.587 5.930 -39.063 1.00 59.06 72 ILE A N 1
ATOM 591 C CA . ILE A 1 72 ? 27.547 6.963 -39.476 1.00 59.06 72 ILE A CA 1
ATOM 592 C C . ILE A 1 72 ? 28.935 6.365 -39.774 1.00 59.06 72 ILE A C 1
ATOM 594 O O . ILE A 1 72 ? 29.718 6.999 -40.484 1.00 59.06 72 ILE A O 1
ATOM 598 N N . ARG A 1 73 ? 29.258 5.149 -39.282 1.00 55.28 73 ARG A N 1
ATOM 599 C CA . ARG A 1 73 ? 30.639 4.603 -39.211 1.00 55.28 73 ARG A CA 1
ATOM 600 C C . ARG A 1 73 ? 31.690 5.713 -39.022 1.00 55.28 73 ARG A C 1
ATOM 602 O O . ARG A 1 73 ? 32.596 5.865 -39.851 1.00 55.28 73 ARG A O 1
ATOM 609 N N . PRO A 1 74 ? 31.531 6.574 -38.011 1.00 52.06 74 PRO A N 1
ATOM 610 C CA . PRO A 1 74 ? 32.415 7.708 -37.851 1.00 52.06 74 PRO A CA 1
ATOM 611 C C . PRO A 1 74 ? 33.799 7.189 -37.456 1.00 52.06 74 PRO A C 1
ATOM 613 O O . PRO A 1 74 ? 33.938 6.390 -36.536 1.00 52.06 74 PRO A O 1
ATOM 616 N N . ASN A 1 75 ? 34.846 7.686 -38.112 1.00 54.72 75 ASN A N 1
ATOM 617 C CA . ASN A 1 75 ? 36.225 7.398 -37.705 1.00 54.72 75 ASN A CA 1
ATOM 618 C C . ASN A 1 75 ? 36.550 7.970 -36.302 1.00 54.72 75 ASN A C 1
ATOM 620 O O . ASN A 1 75 ? 37.620 7.685 -35.767 1.00 54.72 75 ASN A O 1
ATOM 624 N N . LEU A 1 76 ? 35.655 8.793 -35.726 1.00 50.38 76 LEU A N 1
ATOM 625 C CA . LEU A 1 76 ? 35.750 9.379 -34.388 1.00 50.38 76 LEU A CA 1
ATOM 626 C C . LEU A 1 76 ? 34.371 9.868 -33.895 1.00 50.38 76 LEU A C 1
ATOM 628 O O . LEU A 1 76 ? 33.742 10.690 -34.561 1.00 50.38 76 LEU A O 1
ATOM 632 N N . ILE A 1 77 ? 33.932 9.421 -32.714 1.00 58.06 77 ILE A N 1
ATOM 633 C CA . ILE A 1 77 ? 32.762 9.965 -31.999 1.00 58.06 77 ILE A CA 1
ATOM 634 C C . ILE A 1 77 ? 33.270 10.833 -30.848 1.00 58.06 77 ILE A C 1
ATOM 636 O O . ILE A 1 77 ? 34.032 10.362 -30.008 1.00 58.06 77 ILE A O 1
ATOM 640 N N . LEU A 1 78 ? 32.853 12.101 -30.808 1.00 56.62 78 LEU A N 1
ATOM 641 C CA . LEU A 1 78 ? 33.167 13.029 -29.720 1.00 56.62 78 LEU A CA 1
ATOM 642 C C . LEU A 1 78 ? 31.903 13.269 -28.889 1.00 56.62 78 LEU A C 1
ATOM 644 O O . LEU A 1 78 ? 31.017 14.011 -29.305 1.00 56.62 78 LEU A O 1
ATOM 648 N N . ALA A 1 79 ? 31.824 12.638 -27.718 1.00 59.75 79 ALA A N 1
ATOM 649 C CA . ALA A 1 79 ? 30.802 12.935 -26.719 1.00 59.75 79 ALA A CA 1
ATOM 650 C C . ALA A 1 79 ? 31.289 14.082 -25.818 1.00 59.75 79 ALA A C 1
ATOM 652 O O . ALA A 1 79 ? 32.395 14.022 -25.281 1.00 59.75 79 ALA A O 1
ATOM 653 N N . THR A 1 80 ? 30.486 15.136 -25.648 1.00 56.66 80 THR A N 1
ATOM 654 C CA . THR A 1 80 ? 30.816 16.263 -24.759 1.00 56.66 80 THR A CA 1
ATOM 655 C C . THR A 1 80 ? 29.729 16.444 -23.704 1.00 56.66 80 THR A C 1
ATOM 657 O O . THR A 1 80 ? 28.575 16.681 -24.056 1.00 56.66 80 THR A O 1
ATOM 660 N N . GLY A 1 81 ? 30.110 16.377 -22.424 1.00 60.03 81 GLY A N 1
ATOM 661 C CA . GLY A 1 81 ? 29.200 16.423 -21.273 1.00 60.03 81 GLY A CA 1
ATOM 662 C C . GLY A 1 81 ? 29.021 15.049 -20.613 1.00 60.03 81 GLY A C 1
ATOM 663 O O . GLY A 1 81 ? 29.052 14.018 -21.280 1.00 60.03 81 GLY A O 1
ATOM 664 N N . GLY A 1 82 ? 28.864 15.034 -19.289 1.00 54.72 82 GLY A N 1
ATOM 665 C CA . GLY A 1 82 ? 28.633 13.806 -18.523 1.00 54.72 82 GLY A CA 1
ATOM 666 C C . GLY A 1 82 ? 29.887 13.024 -18.095 1.00 54.72 82 GLY A C 1
ATOM 667 O O . GLY A 1 82 ? 29.827 11.810 -17.948 1.00 54.72 82 GLY A O 1
ATOM 668 N N . THR A 1 83 ? 31.043 13.684 -17.952 1.00 51.28 83 THR A N 1
ATOM 669 C CA . THR A 1 83 ? 32.329 13.067 -17.541 1.00 51.28 83 THR A CA 1
ATOM 670 C C . THR A 1 83 ? 32.784 13.482 -16.134 1.00 51.28 83 THR A C 1
ATOM 672 O O . THR A 1 83 ? 33.958 13.357 -15.785 1.00 51.28 83 THR A O 1
ATOM 675 N N . THR A 1 84 ? 31.889 14.066 -15.347 1.00 49.78 84 THR A N 1
ATOM 676 C CA . THR A 1 84 ? 32.122 14.546 -13.979 1.00 49.78 84 THR A CA 1
ATOM 677 C C . THR A 1 84 ? 31.840 13.411 -12.989 1.00 49.78 84 THR A C 1
ATOM 679 O O . THR A 1 84 ? 31.163 12.447 -13.314 1.00 49.78 84 THR A O 1
ATOM 682 N N . ILE A 1 85 ? 32.299 13.519 -11.738 1.00 52.84 85 ILE A N 1
ATOM 683 C CA . ILE A 1 85 ? 32.112 12.501 -10.673 1.00 52.84 85 ILE A CA 1
ATOM 684 C C . ILE A 1 85 ? 30.644 12.464 -10.158 1.00 52.84 85 ILE A C 1
ATOM 686 O O . ILE A 1 85 ? 30.352 12.035 -9.045 1.00 52.84 85 ILE A O 1
ATOM 690 N N . SER A 1 86 ? 29.690 12.978 -10.938 1.00 46.06 86 SER A N 1
ATOM 691 C CA . SER A 1 86 ? 28.274 12.979 -10.580 1.00 46.06 86 SER A CA 1
ATOM 692 C C . SER A 1 86 ? 27.712 11.564 -10.699 1.00 46.06 86 SER A C 1
ATOM 694 O O . SER A 1 86 ? 27.938 10.894 -11.697 1.00 46.06 86 SER A O 1
ATOM 696 N N . LEU A 1 87 ? 26.907 11.124 -9.730 1.00 53.12 87 LEU A N 1
ATOM 697 C CA . LEU A 1 87 ? 26.206 9.826 -9.770 1.00 53.12 87 LEU A CA 1
ATOM 698 C C . LEU A 1 87 ? 25.210 9.688 -10.944 1.00 53.12 87 LEU A C 1
ATOM 700 O O . LEU A 1 87 ? 24.661 8.612 -11.149 1.00 53.12 87 LEU A O 1
ATOM 704 N N . TYR A 1 88 ? 24.975 10.764 -11.702 1.00 55.03 88 TYR A N 1
ATOM 705 C CA . TYR A 1 88 ? 24.148 10.790 -12.914 1.00 55.03 88 TYR A CA 1
ATOM 706 C C . TYR A 1 88 ? 24.970 10.810 -14.219 1.00 55.03 88 TYR A C 1
ATOM 708 O O . TYR A 1 88 ? 24.391 10.786 -15.305 1.00 55.03 88 TYR A O 1
ATOM 716 N N . ASP A 1 89 ? 26.303 10.853 -14.125 1.00 51.59 89 ASP A N 1
ATOM 717 C CA . ASP A 1 89 ? 27.220 10.866 -15.267 1.00 51.59 89 ASP A CA 1
ATOM 718 C C . ASP A 1 89 ? 27.595 9.426 -15.658 1.00 51.59 89 ASP A C 1
ATOM 720 O O . ASP A 1 89 ? 28.564 8.853 -15.169 1.00 51.59 89 ASP A O 1
ATOM 724 N N . ILE A 1 90 ? 26.800 8.834 -16.554 1.00 55.91 90 ILE A N 1
ATOM 725 C CA . ILE A 1 90 ? 26.961 7.450 -17.051 1.00 55.91 90 ILE A CA 1
ATOM 726 C C . ILE A 1 90 ? 27.788 7.347 -18.343 1.00 55.91 90 ILE A C 1
ATOM 728 O O . ILE A 1 90 ? 28.023 6.251 -18.852 1.00 55.91 90 ILE A O 1
ATOM 732 N N . THR A 1 91 ? 28.232 8.476 -18.904 1.00 55.62 91 THR A N 1
ATOM 733 C CA . THR A 1 91 ? 29.000 8.515 -20.160 1.00 55.62 91 THR A CA 1
ATOM 734 C C . THR A 1 91 ? 30.278 7.651 -20.130 1.00 55.62 91 THR A C 1
ATOM 736 O O . THR A 1 91 ? 30.568 7.023 -21.148 1.00 55.62 91 THR A O 1
ATOM 739 N N . PRO A 1 92 ? 31.031 7.534 -19.013 1.00 56.47 92 PRO A N 1
ATOM 740 C CA . PRO A 1 92 ? 32.198 6.647 -18.942 1.00 56.47 92 PRO A CA 1
ATOM 741 C C . PRO A 1 92 ? 31.846 5.150 -18.976 1.00 56.47 92 PRO A C 1
ATOM 743 O O . PRO A 1 92 ? 32.584 4.355 -19.553 1.00 56.47 92 PRO A O 1
ATOM 746 N N . GLU A 1 93 ? 30.720 4.755 -18.378 1.00 56.88 93 GLU A N 1
ATOM 747 C CA . GLU A 1 93 ? 30.322 3.345 -18.227 1.00 56.88 93 GLU A CA 1
ATOM 748 C C . GLU A 1 93 ? 29.793 2.737 -19.529 1.00 56.88 93 GLU A C 1
ATOM 750 O O . GLU A 1 93 ? 29.873 1.529 -19.719 1.00 56.88 93 GLU A O 1
ATOM 755 N N . VAL A 1 94 ? 29.276 3.570 -20.436 1.00 56.44 94 VAL A N 1
ATOM 756 C CA . VAL A 1 94 ? 28.742 3.140 -21.740 1.00 56.44 94 VAL A CA 1
ATOM 757 C C . VAL A 1 94 ? 29.833 3.072 -22.821 1.00 56.44 94 VAL A C 1
ATOM 759 O O . VAL A 1 94 ? 29.660 2.391 -23.826 1.00 56.44 94 VAL A O 1
ATOM 762 N N . ALA A 1 95 ? 30.963 3.762 -22.630 1.00 53.81 95 ALA A N 1
ATOM 763 C CA . ALA A 1 95 ? 32.076 3.807 -23.585 1.00 53.81 95 ALA A CA 1
ATOM 764 C C . ALA A 1 95 ? 33.177 2.749 -23.339 1.00 53.81 95 ALA A C 1
ATOM 766 O O . ALA A 1 95 ? 34.162 2.731 -24.080 1.00 53.81 95 ALA A O 1
ATOM 767 N N . SER A 1 96 ? 33.037 1.928 -22.288 1.00 47.66 96 SER A N 1
ATOM 768 C CA . SER A 1 96 ? 33.977 0.863 -21.884 1.00 47.66 96 SER A CA 1
ATOM 769 C C . SER A 1 96 ? 33.691 -0.450 -22.608 1.00 47.66 96 SER A C 1
ATOM 771 O O . SER A 1 96 ? 34.669 -1.122 -23.004 1.00 47.66 96 SER A O 1
#

Organism: NCBI:txid392030

Foldseek 3Di:
DDDDDDDPVNVVVVVVVVVVVVVVVVVVVVVVVVVVVVVVVVVVVVVVVVVVVVVVVVVVVLVVVVCCCVVVVDPDDDDDDLPDPDPSRCVVVSVD

Radius of gyration: 32.96 Å; chains: 1; bounding box: 62×22×96 Å

InterPro domains:
  IPR036425 MoaB/Mog-like domain superfamily [G3DSA:3.40.980.10] (16-96)
  IPR036425 MoaB/Mog-like domain superfamily [SSF53218] (17-94)

Secondary structure (DSSP, 8-state):
-PPPPPPHHHHHHHHHHHHHHHHHHHHHHHHHHHHHHHHHHHHHHHHHHHHHHHHHHHHHHHHHHHHHHHHH--S-----S--SS-TT--HHHH--

pLDDT: mean 75.22, std 16.83, range [46.06, 97.81]

Sequence (96 aa):
MKLPELTQKDRIFSQQTGTELQRHNRSDSELKQQHEILLSTLLLEQQLHSTSTDEHKRRVNEETLLKLCDEIRPNLILATGGTTISLYDITPEVAS